Protein AF-A0A6V8MLT8-F1 (afdb_monomer_lite)

Sequence (75 aa):
MRTEDIDLAAAIVASTGHQPTLSKTPSRHLQTFTFPDDAPIMAAAARFASGELVISAKHLLSCRSMLYRQMRGAR

Structure (mmCIF, N/CA/C/O backbone):
data_AF-A0A6V8MLT8-F1
#
_entry.id   AF-A0A6V8MLT8-F1
#
loop_
_atom_site.group_PDB
_atom_site.id
_atom_site.type_symbol
_atom_site.label_atom_id
_atom_site.label_alt_id
_atom_site.label_comp_id
_atom_site.label_asym_id
_atom_site.label_entity_id
_atom_site.label_seq_id
_atom_site.pdbx_PDB_ins_code
_atom_site.Cartn_x
_atom_site.Cartn_y
_atom_site.Cartn_z
_atom_site.occupancy
_atom_site.B_iso_or_equiv
_atom_site.auth_seq_id
_atom_site.auth_comp_id
_atom_site.auth_asym_id
_atom_site.auth_atom_id
_atom_site.pdbx_PDB_model_num
ATOM 1 N N . MET A 1 1 ? 4.944 -8.191 -5.727 1.00 90.19 1 MET A N 1
ATOM 2 C CA . MET A 1 1 ? 3.514 -8.040 -6.121 1.00 90.19 1 MET A CA 1
ATOM 3 C C . MET A 1 1 ? 3.328 -6.936 -7.177 1.00 90.19 1 MET A C 1
ATOM 5 O O . MET A 1 1 ? 4.049 -5.947 -7.118 1.00 90.19 1 MET A O 1
ATOM 9 N N . ARG A 1 2 ? 2.373 -7.051 -8.119 1.00 92.56 2 ARG A N 1
ATOM 10 C CA . ARG A 1 2 ? 2.025 -5.987 -9.096 1.00 92.56 2 ARG A CA 1
ATOM 11 C C . ARG A 1 2 ? 0.540 -5.622 -9.023 1.00 92.56 2 ARG A C 1
ATOM 13 O O . ARG A 1 2 ? -0.278 -6.517 -8.851 1.00 92.56 2 ARG A O 1
ATOM 20 N N . THR A 1 3 ? 0.201 -4.341 -9.175 1.00 92.81 3 THR A N 1
ATOM 21 C CA . THR A 1 3 ? -1.192 -3.864 -9.237 1.00 92.81 3 THR A CA 1
ATOM 22 C C . THR A 1 3 ? -1.325 -2.572 -10.052 1.00 92.81 3 THR A C 1
ATOM 24 O O . THR A 1 3 ? -0.395 -1.768 -10.104 1.00 92.81 3 THR A O 1
ATOM 27 N N . GLU A 1 4 ? -2.485 -2.371 -10.678 1.00 93.06 4 GLU A N 1
ATOM 28 C CA . GLU A 1 4 ? -2.908 -1.108 -11.313 1.00 93.06 4 GLU A CA 1
ATOM 29 C C . GLU A 1 4 ? -3.875 -0.315 -10.401 1.00 93.06 4 GLU A C 1
ATOM 31 O O . GLU A 1 4 ? -4.192 0.841 -10.675 1.00 93.06 4 GLU A O 1
ATOM 36 N N . ASP A 1 5 ? -4.325 -0.922 -9.295 1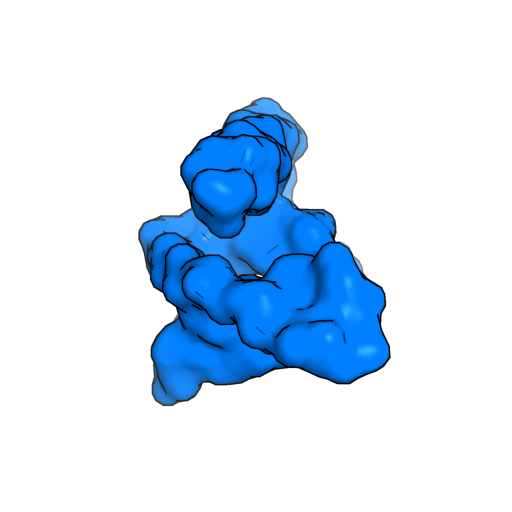.00 93.88 5 ASP A N 1
ATOM 37 C CA . ASP A 1 5 ? -5.232 -0.319 -8.318 1.00 93.88 5 ASP A CA 1
ATOM 38 C C . ASP A 1 5 ? -4.463 0.569 -7.329 1.00 93.88 5 ASP A C 1
ATOM 40 O O . ASP A 1 5 ? -3.628 0.102 -6.541 1.00 93.88 5 ASP A O 1
ATOM 44 N N . ILE A 1 6 ? -4.767 1.867 -7.368 1.00 94.44 6 ILE A N 1
ATOM 45 C CA . ILE A 1 6 ? -4.156 2.869 -6.498 1.00 94.44 6 ILE A CA 1
ATOM 46 C C . ILE A 1 6 ? -4.601 2.757 -5.039 1.00 94.44 6 ILE A C 1
ATOM 48 O O . ILE A 1 6 ? -3.825 3.111 -4.154 1.00 94.44 6 ILE A O 1
ATOM 52 N N . ASP A 1 7 ? -5.813 2.280 -4.764 1.00 96.12 7 ASP A N 1
ATOM 53 C CA . ASP A 1 7 ? -6.323 2.175 -3.400 1.00 96.12 7 ASP A CA 1
ATOM 54 C C . ASP A 1 7 ? -5.635 1.008 -2.682 1.00 96.12 7 ASP A C 1
ATOM 56 O O . ASP A 1 7 ? -5.150 1.178 -1.560 1.00 96.12 7 ASP A O 1
ATOM 60 N N . LEU A 1 8 ? -5.444 -0.118 -3.379 1.00 96.75 8 LEU A N 1
ATOM 61 C CA . LEU A 1 8 ? -4.607 -1.220 -2.902 1.00 96.75 8 LEU A CA 1
ATOM 62 C C . LEU A 1 8 ? -3.148 -0.779 -2.706 1.00 96.75 8 LEU A C 1
ATOM 64 O O . LEU A 1 8 ? -2.549 -1.054 -1.664 1.00 96.75 8 LEU A O 1
ATOM 68 N N . ALA A 1 9 ? -2.565 -0.065 -3.675 1.00 96.75 9 ALA A N 1
ATOM 69 C CA . ALA A 1 9 ? -1.196 0.432 -3.549 1.00 96.75 9 ALA A CA 1
ATOM 70 C C . ALA A 1 9 ? -1.046 1.391 -2.354 1.00 96.75 9 ALA A C 1
ATOM 72 O O . ALA A 1 9 ? -0.102 1.266 -1.574 1.00 96.75 9 ALA A O 1
ATOM 73 N N . ALA A 1 10 ? -1.995 2.310 -2.161 1.00 97.56 10 ALA A N 1
ATOM 74 C CA . ALA A 1 10 ? -2.004 3.229 -1.029 1.00 97.56 10 ALA A CA 1
ATOM 75 C C . ALA A 1 10 ? -2.149 2.490 0.305 1.00 97.56 10 ALA A C 1
ATOM 77 O O . ALA A 1 10 ? -1.476 2.851 1.269 1.00 97.56 10 ALA A O 1
ATOM 78 N N . ALA A 1 11 ? -2.981 1.449 0.362 1.00 97.56 11 ALA A N 1
ATOM 79 C CA . ALA A 1 11 ? -3.159 0.629 1.552 1.00 97.56 11 ALA A CA 1
ATOM 80 C C . ALA A 1 11 ? -1.883 -0.139 1.926 1.00 97.56 11 ALA A C 1
ATOM 82 O O . ALA A 1 11 ? -1.505 -0.163 3.099 1.00 97.56 11 ALA A O 1
ATOM 83 N N . ILE A 1 12 ? -1.169 -0.699 0.945 1.00 97.62 12 ILE A N 1
ATOM 84 C CA . ILE A 1 12 ? 0.128 -1.359 1.163 1.00 97.62 12 ILE A CA 1
ATOM 85 C C . ILE A 1 12 ? 1.158 -0.352 1.676 1.00 97.62 12 ILE A C 1
ATOM 87 O O . ILE A 1 12 ? 1.808 -0.610 2.689 1.00 97.62 12 ILE A O 1
ATOM 91 N N . VAL A 1 13 ? 1.274 0.817 1.041 1.00 97.50 13 VAL A N 1
ATOM 92 C CA . VAL A 1 13 ? 2.203 1.871 1.483 1.00 97.50 13 VAL A CA 1
ATOM 93 C C . VAL A 1 13 ? 1.875 2.319 2.908 1.00 97.50 13 VAL A C 1
ATOM 95 O O . VAL A 1 13 ? 2.765 2.401 3.750 1.00 97.50 13 VAL A O 1
ATOM 98 N N . ALA A 1 14 ? 0.600 2.572 3.205 1.00 97.31 14 ALA A N 1
ATOM 99 C CA . ALA A 1 14 ? 0.173 3.084 4.502 1.00 97.31 14 ALA A CA 1
ATOM 100 C C . ALA A 1 14 ? 0.313 2.055 5.638 1.00 97.31 14 ALA A C 1
ATOM 102 O O . ALA A 1 14 ? 0.505 2.446 6.788 1.00 97.31 14 ALA A O 1
ATOM 103 N N . SER A 1 15 ? 0.203 0.758 5.341 1.00 96.94 15 SER A N 1
ATOM 104 C CA . SER A 1 15 ? 0.311 -0.311 6.347 1.00 96.94 15 SER A CA 1
ATOM 105 C C . SER A 1 15 ? 1.729 -0.842 6.531 1.00 96.94 15 SER A C 1
ATOM 107 O O . SER A 1 15 ? 2.071 -1.271 7.629 1.00 96.94 15 SER A O 1
ATOM 109 N N . THR A 1 16 ? 2.554 -0.819 5.483 1.00 96.38 16 THR A N 1
ATOM 110 C CA . THR A 1 16 ? 3.876 -1.465 5.493 1.00 96.38 16 THR A CA 1
ATOM 111 C C . THR A 1 16 ? 5.040 -0.491 5.336 1.00 96.38 16 THR A C 1
ATOM 113 O O . THR A 1 16 ? 6.183 -0.890 5.530 1.00 96.38 16 THR A O 1
ATOM 116 N N . GLY A 1 17 ? 4.789 0.753 4.919 1.00 95.75 17 GLY A N 1
ATOM 117 C CA . GLY A 1 17 ? 5.822 1.737 4.582 1.00 95.75 17 GLY A CA 1
ATOM 118 C C . GLY A 1 17 ? 6.571 1.471 3.269 1.00 95.75 17 GLY A C 1
ATOM 119 O O . GLY A 1 17 ? 7.329 2.334 2.823 1.00 95.75 17 GLY A O 1
ATOM 120 N N . HIS A 1 18 ? 6.356 0.320 2.620 1.00 96.31 18 HIS A N 1
ATOM 121 C CA . HIS A 1 18 ? 7.069 -0.053 1.400 1.00 96.31 18 HIS A CA 1
ATOM 122 C C . HIS A 1 18 ? 6.589 0.792 0.226 1.00 96.31 18 HIS A C 1
ATOM 124 O O . HIS A 1 18 ? 5.391 0.883 -0.034 1.00 96.31 18 HIS A O 1
ATOM 130 N N . GLN A 1 19 ? 7.529 1.396 -0.496 1.00 95.12 19 GLN A N 1
ATOM 131 C CA . GLN A 1 19 ? 7.225 2.222 -1.659 1.00 95.12 19 GLN A CA 1
ATOM 132 C C . GLN A 1 19 ? 7.206 1.367 -2.931 1.00 95.12 19 GLN A C 1
ATOM 134 O O . GLN A 1 19 ? 8.139 0.589 -3.148 1.00 95.12 19 GLN A O 1
ATOM 139 N N . PRO A 1 20 ? 6.183 1.500 -3.793 1.00 95.44 20 PRO A N 1
ATOM 140 C CA . PRO A 1 20 ? 6.186 0.832 -5.079 1.00 95.44 20 PRO A CA 1
ATOM 141 C C . PRO A 1 20 ? 7.149 1.517 -6.044 1.00 95.44 20 PRO A C 1
ATOM 143 O O . PRO A 1 20 ? 7.331 2.735 -6.035 1.00 95.44 20 PRO A O 1
ATOM 146 N N . THR A 1 21 ? 7.680 0.729 -6.967 1.00 94.25 21 THR A N 1
ATOM 147 C CA . THR A 1 21 ? 8.227 1.256 -8.216 1.00 94.25 21 THR A CA 1
ATOM 148 C C . THR A 1 21 ? 7.092 1.457 -9.217 1.00 94.25 21 THR A C 1
ATOM 150 O O . THR A 1 21 ? 6.177 0.636 -9.317 1.00 94.25 21 THR A O 1
ATOM 153 N N . LEU A 1 22 ? 7.136 2.567 -9.950 1.00 91.25 22 LEU A N 1
ATOM 154 C CA . LEU A 1 22 ? 6.172 2.884 -10.998 1.00 91.25 22 LEU A CA 1
ATOM 155 C C . LEU A 1 22 ? 6.749 2.505 -12.353 1.00 91.25 22 LEU A C 1
ATOM 157 O O . LEU A 1 22 ? 7.855 2.909 -12.706 1.00 91.25 22 LEU A O 1
ATOM 161 N N . SER A 1 23 ? 5.974 1.761 -13.131 1.00 87.75 23 SER A N 1
ATOM 162 C CA . SER A 1 23 ? 6.313 1.439 -14.515 1.00 87.75 23 SER A CA 1
ATOM 163 C C . SER A 1 23 ? 5.136 1.760 -15.428 1.00 87.75 23 SER A C 1
ATOM 165 O O . SER A 1 23 ? 3.976 1.545 -15.070 1.00 87.75 23 SER A O 1
ATOM 167 N N . LYS A 1 24 ? 5.424 2.309 -16.611 1.00 79.31 24 LYS A N 1
ATOM 168 C CA . LYS A 1 24 ? 4.424 2.459 -17.671 1.00 79.31 24 LYS A CA 1
ATOM 169 C C . LYS A 1 24 ? 4.321 1.131 -18.405 1.00 79.31 24 LYS A C 1
ATOM 171 O O . LYS A 1 24 ? 5.321 0.656 -18.938 1.00 79.31 24 LYS A O 1
ATOM 176 N N . THR A 1 25 ? 3.121 0.569 -18.482 1.00 70.19 25 THR A N 1
ATOM 177 C CA . THR A 1 25 ? 2.868 -0.566 -19.372 1.00 70.19 25 THR A CA 1
ATOM 178 C C . THR A 1 25 ? 2.632 -0.008 -20.781 1.00 70.19 25 THR A C 1
ATOM 180 O O . THR A 1 25 ? 1.620 0.673 -20.985 1.00 70.19 25 THR A O 1
ATOM 183 N N . PRO A 1 26 ? 3.529 -0.252 -21.761 1.00 62.94 26 PRO A N 1
ATOM 184 C CA . PRO A 1 26 ? 3.494 0.419 -23.068 1.00 62.94 26 PRO A CA 1
ATOM 185 C C . PRO A 1 26 ? 2.183 0.218 -23.833 1.00 62.94 26 PRO A C 1
ATOM 187 O O . PRO A 1 26 ? 1.775 1.076 -24.604 1.00 62.94 26 PRO A O 1
ATOM 190 N N . SER A 1 27 ? 1.507 -0.906 -23.594 1.00 68.12 27 SER A N 1
ATOM 191 C CA . SER A 1 27 ? 0.295 -1.312 -24.302 1.00 68.12 27 SER A CA 1
ATOM 192 C C . SER A 1 27 ? -1.015 -0.814 -23.685 1.00 68.12 27 SER A C 1
ATOM 194 O O . SER A 1 27 ? -2.056 -0.979 -24.314 1.00 68.12 27 SER A O 1
ATOM 196 N N . ARG A 1 28 ? -1.011 -0.246 -22.468 1.00 62.09 28 ARG A N 1
ATOM 197 C CA . ARG A 1 28 ? -2.260 0.046 -21.732 1.00 62.09 28 ARG A CA 1
ATOM 198 C C . ARG A 1 28 ? -2.453 1.487 -21.274 1.00 62.09 28 ARG A C 1
ATOM 200 O O . ARG A 1 28 ? -3.507 1.782 -20.731 1.00 62.09 28 ARG A O 1
ATOM 207 N N . HIS A 1 29 ? -1.478 2.382 -21.446 1.00 65.19 29 HIS A N 1
ATOM 208 C CA . HIS A 1 29 ? -1.488 3.746 -20.872 1.00 65.19 29 HIS A CA 1
ATOM 209 C C . HIS A 1 29 ? -1.724 3.821 -19.345 1.00 65.19 29 HIS A C 1
ATOM 211 O O . HIS A 1 29 ? -1.780 4.914 -18.782 1.00 65.19 29 HIS A O 1
ATOM 217 N N . LEU A 1 30 ? -1.812 2.677 -18.664 1.00 75.81 30 LEU A N 1
ATOM 218 C CA . LEU A 1 30 ? -1.978 2.554 -17.226 1.00 75.81 30 LEU A CA 1
ATOM 219 C C . LEU A 1 30 ? -0.606 2.373 -16.579 1.00 75.81 30 LEU A C 1
ATOM 221 O O . LEU A 1 30 ? 0.288 1.711 -17.120 1.00 75.81 30 LEU A O 1
ATOM 225 N N . GLN A 1 31 ? -0.434 3.005 -15.422 1.00 86.25 31 GLN A N 1
ATOM 226 C CA . GLN A 1 31 ? 0.763 2.824 -14.614 1.00 86.25 31 GLN A CA 1
ATOM 227 C C . GLN A 1 31 ? 0.580 1.617 -13.712 1.00 86.25 31 GLN A C 1
ATOM 229 O O . GLN A 1 31 ? -0.475 1.437 -13.112 1.00 86.25 31 GLN A O 1
ATOM 234 N N . THR A 1 32 ? 1.628 0.811 -13.618 1.00 91.56 32 THR A N 1
ATOM 235 C CA . THR A 1 32 ? 1.665 -0.363 -12.753 1.00 91.56 32 THR A CA 1
ATOM 236 C C . THR A 1 32 ? 2.547 -0.065 -11.552 1.00 91.56 32 THR A C 1
ATOM 238 O O . THR A 1 32 ? 3.714 0.311 -11.711 1.00 91.56 32 THR A O 1
ATOM 241 N N . PHE A 1 33 ? 2.000 -0.277 -10.358 1.00 94.25 33 PHE A N 1
ATOM 242 C CA . PHE A 1 33 ? 2.734 -0.284 -9.101 1.00 94.25 33 PHE A CA 1
ATOM 243 C C . PHE A 1 33 ? 3.358 -1.665 -8.903 1.00 94.25 33 PHE A C 1
ATOM 245 O O . PHE A 1 33 ? 2.654 -2.678 -8.866 1.00 94.25 33 PHE A O 1
ATOM 252 N N . THR A 1 34 ? 4.681 -1.714 -8.771 1.00 95.50 34 THR A N 1
ATOM 253 C CA . THR A 1 34 ? 5.418 -2.946 -8.482 1.00 95.50 34 THR A CA 1
ATOM 254 C C . THR A 1 34 ? 6.053 -2.858 -7.104 1.00 95.50 34 THR A C 1
ATOM 256 O O . THR A 1 34 ? 6.890 -1.997 -6.839 1.00 95.50 34 THR A O 1
ATOM 259 N N . PHE A 1 35 ? 5.659 -3.783 -6.243 1.00 96.25 35 PHE A N 1
ATOM 260 C CA . PHE A 1 35 ? 6.204 -3.984 -4.910 1.00 96.25 35 PHE A CA 1
ATOM 261 C C . PHE A 1 35 ? 7.133 -5.206 -4.894 1.00 96.25 35 PHE A C 1
ATOM 263 O O . PHE A 1 35 ? 6.889 -6.145 -5.671 1.00 96.25 35 PHE A O 1
ATOM 270 N N . PRO A 1 36 ? 8.144 -5.239 -4.006 1.00 94.81 36 PRO A N 1
ATOM 271 C CA . PRO A 1 36 ? 8.940 -6.441 -3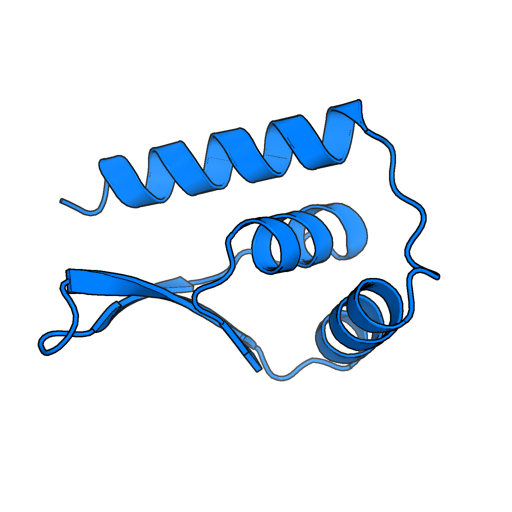.781 1.00 94.81 36 PRO A CA 1
ATOM 272 C C . PRO A 1 36 ? 8.061 -7.612 -3.321 1.00 94.81 36 PRO A C 1
ATOM 274 O O . PRO A 1 36 ? 6.884 -7.448 -2.975 1.00 94.81 36 PRO A O 1
ATOM 277 N N . ASP A 1 37 ? 8.606 -8.819 -3.421 1.00 91.69 37 ASP A N 1
ATOM 278 C CA . ASP A 1 37 ? 7.911 -10.038 -3.016 1.00 91.69 37 ASP A CA 1
ATOM 279 C C . ASP A 1 37 ? 8.163 -10.329 -1.534 1.00 91.69 37 ASP A C 1
ATOM 281 O O . ASP A 1 37 ? 8.889 -11.250 -1.174 1.00 91.69 37 ASP A O 1
ATOM 285 N N . ASP A 1 38 ? 7.586 -9.480 -0.680 1.00 95.69 38 ASP A N 1
ATOM 286 C CA . ASP A 1 38 ? 7.796 -9.526 0.765 1.00 95.69 38 ASP A CA 1
ATOM 287 C C . ASP A 1 38 ? 6.518 -9.964 1.496 1.00 95.69 38 ASP A C 1
ATOM 289 O O . ASP A 1 38 ? 5.409 -9.499 1.205 1.00 95.69 38 ASP A O 1
ATOM 293 N N . ALA A 1 39 ? 6.669 -10.818 2.514 1.00 96.38 39 ALA A N 1
ATOM 294 C CA . ALA A 1 39 ? 5.547 -11.335 3.304 1.00 96.38 39 ALA A CA 1
ATOM 295 C C . ALA A 1 39 ? 4.631 -10.236 3.899 1.00 96.38 39 ALA A C 1
ATOM 297 O O . ALA A 1 39 ? 3.410 -10.394 3.825 1.00 96.38 39 ALA A O 1
ATOM 298 N N . PRO A 1 40 ? 5.146 -9.100 4.423 1.00 96.38 40 PRO A N 1
ATOM 299 C CA . PRO A 1 40 ? 4.301 -8.004 4.904 1.00 96.38 40 PRO A CA 1
ATOM 300 C C . PRO A 1 40 ? 3.415 -7.386 3.816 1.00 96.38 40 PRO A C 1
ATOM 302 O O . PRO A 1 40 ? 2.280 -7.003 4.091 1.00 96.38 40 PRO A O 1
ATOM 305 N N . ILE A 1 41 ? 3.909 -7.312 2.578 1.00 97.31 41 ILE A N 1
ATOM 306 C CA . ILE A 1 41 ? 3.183 -6.739 1.438 1.00 97.31 41 ILE A CA 1
ATOM 307 C C . ILE A 1 41 ? 2.044 -7.665 1.030 1.00 97.31 41 ILE A C 1
ATOM 309 O O . ILE A 1 41 ? 0.910 -7.216 0.863 1.00 97.31 41 ILE A O 1
ATOM 313 N N . MET A 1 42 ? 2.329 -8.964 0.935 1.00 97.00 42 MET A N 1
ATOM 314 C CA . MET A 1 42 ? 1.318 -9.974 0.625 1.00 97.00 42 MET A CA 1
ATOM 315 C C . MET A 1 42 ? 0.247 -10.050 1.719 1.00 97.00 42 MET A C 1
ATOM 317 O O . MET A 1 42 ? -0.943 -10.101 1.410 1.00 97.00 42 MET A O 1
ATOM 321 N N . ALA A 1 43 ? 0.644 -9.971 2.993 1.00 97.19 43 ALA A N 1
ATOM 322 C CA . ALA A 1 43 ? -0.289 -9.929 4.117 1.00 97.19 43 ALA A CA 1
ATOM 323 C C . ALA A 1 43 ? -1.174 -8.671 4.090 1.00 97.19 43 ALA A C 1
ATOM 325 O O . ALA A 1 43 ? -2.383 -8.766 4.304 1.00 97.19 43 ALA A O 1
ATOM 326 N N . ALA A 1 44 ? -0.606 -7.498 3.794 1.00 96.94 44 ALA A N 1
ATOM 327 C CA . ALA A 1 44 ? -1.376 -6.264 3.647 1.00 96.94 44 ALA A CA 1
ATOM 328 C C . ALA A 1 44 ? -2.378 -6.354 2.487 1.00 96.94 44 ALA A C 1
ATOM 330 O O . ALA A 1 44 ? -3.545 -6.007 2.660 1.00 96.94 44 ALA A O 1
ATOM 331 N N . ALA A 1 45 ? -1.955 -6.872 1.332 1.00 96.88 45 ALA A N 1
ATOM 332 C CA . ALA A 1 45 ? -2.825 -7.048 0.175 1.00 96.88 45 ALA A CA 1
ATOM 333 C C . ALA A 1 45 ? -3.984 -8.015 0.459 1.00 96.88 45 ALA A C 1
ATOM 335 O O . ALA A 1 45 ? -5.133 -7.711 0.139 1.00 96.88 45 ALA A O 1
ATOM 336 N N . ALA A 1 46 ? -3.702 -9.143 1.118 1.00 97.44 46 ALA A N 1
ATOM 337 C CA . ALA A 1 46 ? -4.721 -10.109 1.514 1.00 97.44 46 ALA A CA 1
ATOM 338 C C . ALA A 1 46 ? -5.743 -9.493 2.482 1.00 97.44 46 ALA A C 1
ATOM 340 O O . ALA A 1 46 ? -6.945 -9.604 2.254 1.00 97.44 46 ALA A O 1
ATOM 341 N N . ARG A 1 47 ? -5.276 -8.775 3.513 1.00 97.62 47 ARG A N 1
ATOM 342 C CA . ARG A 1 47 ? -6.152 -8.093 4.480 1.00 97.62 47 ARG A CA 1
ATOM 343 C C . ARG A 1 47 ? -6.981 -6.978 3.848 1.00 97.62 47 ARG A C 1
ATOM 345 O O . ARG A 1 47 ? -8.096 -6.719 4.287 1.00 97.62 47 ARG A O 1
ATOM 352 N N . PHE A 1 48 ? -6.440 -6.284 2.847 1.00 96.56 48 PHE A N 1
ATOM 353 C CA . PHE A 1 48 ? -7.197 -5.286 2.093 1.00 96.56 48 PHE A CA 1
ATOM 354 C C . PHE A 1 48 ? -8.334 -5.952 1.315 1.00 96.56 48 PHE A C 1
ATOM 356 O O . PHE A 1 48 ? -9.476 -5.516 1.412 1.00 96.56 48 PHE A O 1
ATOM 363 N N . ALA A 1 49 ? -8.033 -7.043 0.605 1.00 95.94 49 ALA A N 1
ATOM 364 C CA . ALA A 1 49 ? -9.020 -7.791 -0.167 1.00 95.94 49 ALA A CA 1
ATOM 365 C C . ALA A 1 49 ? -10.107 -8.437 0.713 1.00 95.94 49 ALA A C 1
ATOM 367 O O . ALA A 1 49 ? -11.256 -8.519 0.286 1.00 95.94 49 ALA A O 1
ATOM 368 N N . SER A 1 50 ? -9.768 -8.864 1.936 1.00 97.12 50 SER A N 1
ATOM 369 C CA . SER A 1 50 ? -10.733 -9.410 2.903 1.00 97.12 50 SER A CA 1
ATOM 370 C C . SER A 1 50 ? -11.528 -8.341 3.664 1.00 97.12 50 SER A C 1
ATOM 372 O O . SER A 1 50 ? -12.501 -8.675 4.334 1.00 97.12 50 SER A O 1
ATOM 374 N N . GLY A 1 51 ? -11.137 -7.064 3.583 1.00 95.75 51 GLY A N 1
ATOM 375 C CA . GLY A 1 51 ? -11.742 -5.975 4.360 1.00 95.75 51 GLY A CA 1
ATOM 376 C C . GLY A 1 51 ? -11.280 -5.895 5.823 1.00 95.75 51 GLY A C 1
ATOM 377 O O . GLY A 1 51 ? -11.805 -5.094 6.591 1.00 95.75 51 GLY A O 1
ATOM 378 N N . GLU A 1 52 ? -10.280 -6.681 6.224 1.00 96.75 52 GLU A N 1
ATOM 379 C CA . GLU A 1 52 ? -9.739 -6.736 7.595 1.00 96.75 52 GLU A CA 1
ATOM 380 C C . GLU A 1 52 ? -8.590 -5.740 7.842 1.00 96.75 52 GLU A C 1
ATOM 382 O O . GLU A 1 52 ? -8.002 -5.666 8.934 1.00 96.75 52 GLU A O 1
ATOM 387 N N . LEU A 1 53 ? -8.192 -4.998 6.808 1.00 95.00 53 LEU A N 1
ATOM 388 C CA . LEU A 1 53 ? -7.128 -4.012 6.908 1.00 95.00 53 LEU A CA 1
ATOM 389 C C . LEU A 1 53 ? -7.656 -2.699 7.495 1.00 95.00 53 LEU A C 1
ATOM 391 O O . LEU A 1 53 ? -8.277 -1.890 6.812 1.00 95.00 53 LEU A O 1
ATOM 395 N N . VAL A 1 54 ? -7.354 -2.468 8.772 1.00 94.94 54 VAL A N 1
ATOM 396 C CA . VAL A 1 54 ? -7.707 -1.234 9.482 1.00 94.94 54 VAL A CA 1
ATOM 397 C C . VAL A 1 54 ? -6.529 -0.265 9.448 1.00 94.94 54 VAL A C 1
ATOM 399 O O . VAL A 1 54 ? -5.450 -0.566 9.956 1.00 94.94 54 VAL A O 1
ATOM 402 N N . ILE A 1 55 ? -6.734 0.912 8.853 1.00 94.62 55 ILE A N 1
ATOM 403 C CA . ILE A 1 55 ? -5.723 1.970 8.716 1.00 94.62 55 ILE A CA 1
ATOM 404 C C . ILE A 1 55 ? -6.372 3.320 9.029 1.00 94.62 55 ILE A C 1
ATOM 406 O O . ILE A 1 55 ? -7.545 3.548 8.738 1.00 94.62 55 ILE A O 1
ATOM 410 N N . SER A 1 56 ? -5.597 4.252 9.590 1.00 95.75 56 SER A N 1
ATOM 411 C CA . SER A 1 56 ? -6.020 5.649 9.725 1.00 95.75 56 SER A CA 1
ATOM 412 C C . SER A 1 56 ? -6.410 6.244 8.368 1.00 95.75 56 SER A C 1
ATOM 414 O O . SER A 1 56 ? -5.584 6.328 7.456 1.00 95.75 56 SER A O 1
ATOM 416 N N . ALA A 1 57 ? -7.645 6.742 8.261 1.00 94.19 57 ALA A N 1
ATOM 417 C CA . ALA A 1 57 ? -8.154 7.357 7.036 1.00 94.19 57 ALA A CA 1
ATOM 418 C C . ALA A 1 57 ? -7.269 8.520 6.553 1.00 94.19 57 ALA A C 1
ATOM 420 O O . ALA A 1 57 ? -6.982 8.634 5.363 1.00 94.19 57 ALA A O 1
ATOM 421 N N . LYS A 1 58 ? -6.763 9.353 7.477 1.00 97.06 58 LYS A N 1
ATOM 422 C CA . LYS A 1 58 ? -5.849 10.458 7.138 1.00 97.06 58 LYS A CA 1
ATOM 423 C C . LYS A 1 58 ? -4.539 9.949 6.536 1.00 97.06 58 LYS A C 1
ATOM 425 O O . LYS A 1 58 ? -4.038 10.539 5.582 1.00 97.06 58 LYS A O 1
ATOM 430 N N . HIS A 1 59 ? -3.999 8.858 7.078 1.00 96.12 59 HIS A N 1
ATOM 431 C CA . HIS A 1 59 ? -2.760 8.273 6.576 1.00 96.12 59 HIS A CA 1
ATOM 432 C C . HIS A 1 59 ? -2.961 7.684 5.176 1.00 96.12 59 HIS A C 1
ATOM 434 O O . HIS A 1 59 ? -2.218 8.028 4.259 1.00 96.12 59 HIS A O 1
ATOM 440 N N . LEU A 1 60 ? -4.028 6.902 4.987 1.00 96.50 60 LEU A N 1
ATOM 441 C CA . LEU A 1 60 ? -4.378 6.318 3.692 1.00 96.50 60 LEU A CA 1
ATOM 442 C C . LEU A 1 60 ? -4.558 7.394 2.609 1.00 96.50 60 LEU A C 1
ATOM 444 O O . LEU A 1 60 ? -3.970 7.296 1.532 1.00 96.50 60 LEU A O 1
ATOM 448 N N . LEU A 1 61 ? -5.315 8.456 2.908 1.00 97.06 61 LEU A N 1
ATOM 449 C CA . LEU A 1 61 ? -5.532 9.575 1.985 1.00 97.06 61 LEU A CA 1
ATOM 450 C C . LEU A 1 61 ? -4.227 10.296 1.617 1.00 97.06 61 LEU A C 1
ATOM 452 O O . LEU A 1 6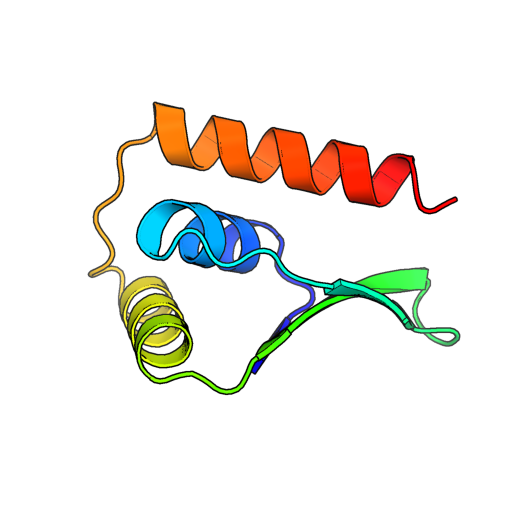1 ? -4.051 10.700 0.463 1.00 97.06 61 LEU A O 1
ATOM 456 N N . SER A 1 62 ? -3.304 10.438 2.571 1.00 97.62 62 SER A N 1
ATOM 457 C CA . SER A 1 62 ? -1.984 11.027 2.333 1.00 97.62 62 SER A CA 1
ATOM 458 C C . SER A 1 62 ? -1.152 10.173 1.370 1.00 97.62 62 SER A C 1
ATOM 460 O O . SER A 1 62 ? -0.683 10.681 0.346 1.00 97.62 62 SER A O 1
ATOM 462 N N . CYS A 1 63 ? -1.042 8.865 1.633 1.00 97.19 63 CYS A N 1
ATOM 463 C CA . CYS A 1 63 ? -0.321 7.923 0.772 1.00 97.19 63 CYS A CA 1
ATOM 464 C C . CYS A 1 63 ? -0.910 7.893 -0.641 1.00 97.19 63 CYS A C 1
ATOM 466 O O . CYS A 1 63 ? -0.181 8.028 -1.622 1.00 97.19 63 CYS A O 1
ATOM 468 N N . ARG A 1 64 ? -2.239 7.829 -0.756 1.00 96.81 64 ARG A N 1
ATOM 469 C CA . ARG A 1 64 ? -2.947 7.886 -2.040 1.00 96.81 64 ARG A CA 1
ATOM 470 C C . ARG A 1 64 ? -2.622 9.162 -2.821 1.00 96.81 64 ARG A C 1
ATOM 472 O O . ARG A 1 64 ? -2.294 9.106 -4.003 1.00 96.81 64 ARG A O 1
ATOM 479 N N . SER A 1 65 ? -2.655 10.319 -2.158 1.00 96.31 65 SER A N 1
ATOM 480 C CA . SER A 1 65 ? -2.339 11.616 -2.778 1.00 96.31 65 SER A CA 1
ATOM 481 C C . SER A 1 65 ? -0.882 11.706 -3.241 1.00 96.31 65 SER A C 1
ATOM 483 O O . SER A 1 65 ? -0.583 12.289 -4.283 1.00 96.31 65 SER A O 1
ATOM 485 N N . MET A 1 66 ? 0.045 11.127 -2.477 1.00 95.81 66 MET A N 1
ATOM 486 C CA . MET A 1 66 ? 1.449 11.006 -2.867 1.00 95.81 66 MET A CA 1
ATOM 487 C C . MET A 1 66 ? 1.610 10.140 -4.124 1.00 95.81 66 MET A C 1
ATOM 489 O O . MET A 1 66 ? 2.248 10.596 -5.072 1.00 95.81 66 MET A O 1
ATOM 493 N N . LEU A 1 67 ? 0.987 8.959 -4.171 1.00 94.38 67 LEU A N 1
ATOM 494 C CA . LEU A 1 67 ? 1.044 8.063 -5.333 1.00 94.38 67 LEU A CA 1
ATOM 495 C C . LEU A 1 67 ? 0.472 8.731 -6.592 1.00 94.38 67 LEU A C 1
ATOM 497 O O . LEU A 1 67 ? 1.105 8.695 -7.644 1.00 94.38 67 LEU A O 1
ATOM 501 N N . TYR A 1 68 ? -0.651 9.451 -6.485 1.00 92.94 68 TYR A N 1
ATOM 502 C CA . TYR A 1 68 ? -1.188 10.236 -7.606 1.00 92.94 68 TYR A CA 1
ATOM 503 C C . TYR A 1 68 ? -0.196 11.274 -8.142 1.00 92.94 68 TYR A C 1
ATOM 505 O O . TYR A 1 68 ? -0.092 11.471 -9.355 1.00 92.94 68 TYR A O 1
ATOM 513 N N . ARG A 1 69 ? 0.534 11.962 -7.255 1.00 92.31 69 ARG A N 1
ATOM 514 C CA . ARG A 1 69 ? 1.554 12.938 -7.667 1.00 92.31 69 ARG A CA 1
ATOM 515 C C . ARG A 1 69 ? 2.715 12.259 -8.381 1.00 92.31 69 ARG A C 1
ATOM 517 O O . ARG A 1 69 ? 3.132 12.755 -9.422 1.00 92.31 69 ARG A O 1
ATOM 524 N N . GLN A 1 70 ? 3.180 11.119 -7.876 1.00 90.06 70 GLN A N 1
ATOM 525 C CA . GLN A 1 70 ? 4.226 10.335 -8.534 1.00 90.06 70 GLN A CA 1
ATOM 526 C C . GLN A 1 70 ? 3.777 9.869 -9.923 1.00 90.06 70 GLN A C 1
ATOM 528 O O . GLN A 1 70 ? 4.521 10.029 -10.887 1.00 90.06 70 GLN A O 1
ATOM 533 N N . MET A 1 71 ? 2.526 9.418 -10.061 1.00 88.12 71 MET A N 1
ATOM 534 C CA . MET A 1 71 ? 1.980 9.046 -11.363 1.00 88.12 71 MET A CA 1
ATOM 535 C C . MET A 1 71 ? 1.960 10.221 -12.345 1.00 88.12 71 MET A C 1
ATOM 537 O O . MET A 1 71 ? 2.307 10.070 -13.515 1.00 88.12 71 MET A O 1
ATOM 541 N N . ARG A 1 72 ? 1.569 11.417 -11.894 1.00 85.12 72 ARG A N 1
ATOM 542 C CA . ARG A 1 72 ? 1.571 12.613 -12.752 1.00 85.12 72 ARG A CA 1
ATOM 543 C C . ARG A 1 72 ? 2.982 13.083 -13.111 1.00 85.12 72 ARG A C 1
ATOM 545 O O . ARG A 1 72 ? 3.168 13.582 -14.216 1.00 85.12 72 ARG A O 1
ATOM 552 N N . GLY A 1 73 ? 3.933 12.942 -12.186 1.00 76.00 73 GLY A N 1
ATOM 553 C CA . GLY A 1 73 ? 5.330 13.350 -12.350 1.00 76.00 73 GLY A CA 1
ATOM 554 C C . GLY A 1 73 ? 6.169 12.390 -13.194 1.00 76.00 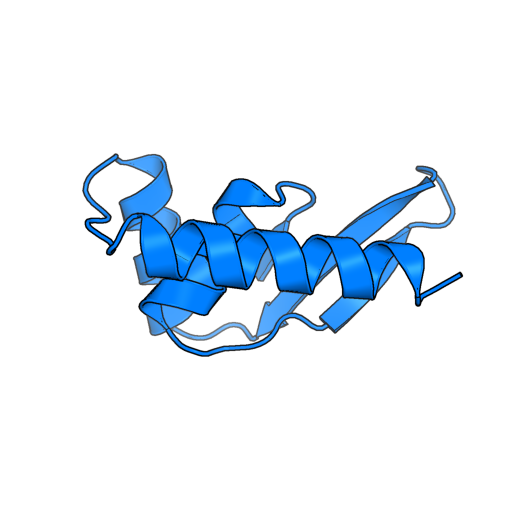73 GLY A C 1
ATOM 555 O O . GLY A 1 73 ? 7.121 12.831 -13.822 1.00 76.00 73 GLY A O 1
ATOM 556 N N . ALA A 1 74 ? 5.793 11.112 -13.288 1.00 60.50 74 ALA A N 1
ATOM 557 C CA . ALA A 1 74 ? 6.447 10.113 -14.141 1.00 60.50 74 ALA A CA 1
ATOM 558 C C . ALA A 1 74 ? 6.141 10.289 -15.651 1.00 60.50 74 ALA A C 1
ATOM 560 O O . ALA A 1 74 ? 6.143 9.312 -16.409 1.00 60.50 74 ALA A O 1
ATOM 561 N N . ARG A 1 75 ? 5.800 11.511 -16.086 1.00 53.28 75 ARG A N 1
ATOM 562 C CA . ARG A 1 75 ? 5.437 11.829 -17.470 1.00 53.28 75 ARG A CA 1
ATOM 563 C C . ARG A 1 75 ? 6.654 11.868 -18.372 1.00 53.28 75 ARG A C 1
ATOM 565 O O . ARG A 1 75 ? 7.572 12.658 -18.094 1.00 53.28 75 ARG A O 1
#

Secondary structure (DSSP, 8-state):
-EES-HHHHHHHHHHH-PPPEEEE-TTTS-EEEE----HHHHHHHHHHHHT-----HHHHHHHHHHHHHHHHH--

pLDDT: mean 91.28, std 10.15, range [53.28, 97.62]

Radius of gyration: 11.99 Å; chains: 1; bounding box: 21×25×34 Å

Organism: NCBI:txid2740184

Foldseek 3Di:
DKDLDLLLQLQLCQQPVWAFDWDQPPPPSTIMTHTDPDPSSVVSSVCVVVVNRDGDPVSSVVSSVVVVVVVVVVD

=== Feature glossary ===
The record interleaves many kinds of information about one protein. Here is each kind framed as the question it answers.

Q: What does the local fold look like, residue by residue?
A: The Foldseek 3Di string encodes local tertiary geometry as a 20-letter alphabet — one character per residue — derived from the relative positions of nearby Cα atoms. Unlike the amino-acid sequence, 3Di is a direct function of the 3D structure, so two proteins with the same fold have similar 3Di strings even at low sequence identity.

Q: Which residues are in helices, strands, or loops?
A: The SS8 string is DSSP's per-residue secondary-structure call. α-helix (H) means an i→i+4 H-bond ladder; β-strand (E) means the residue participates in a β-sheet; 3₁₀ (G) and π (I) are tighter and wider helices; T/S are turns/bends; '-' is loop.

Q: How big and how compact is the whole molecule?
A: Radius of gyration (Rg) is the root-mean-square distance of Cα atoms from their centroid — a single number for overall size and compactness. A globular domain of N residues has Rg ≈ 2.2·N^0.38 Å; an extended or disordered chain has a much larger Rg. The Cα contact count is the number of residue pairs whose Cα atoms are within 8 Å and are more than four positions apart in sequence — a standard proxy for tertiary packing density. The bounding box is the smallest axis-aligned box enclosing all Cα atoms.

Q: Where is each backbone atom in 3D?
A: Structure coordinates are given as an mmCIF _atom_site loop: one row per atom with element, residue name, chain id, sequence number, and x/y/z position in Å. Only the four main-chain atoms per residue are included here; side chains are omitted to keep the record compact.

Q: What is the amino-acid chain?
A: Primary structure: the covalent order of the twenty standard amino acids along the backbone. Two proteins with the same sequence will (almost always) fold to the same structure; two with 30% identity often share a fold but not the details.

Q: What if only a Cα trace is available?
A: Three-state secondary structure (P-SEA) collapses the eight DSSP classes into helix (a), strand (b), and coil (c). P-SEA assigns these from Cα geometry alone — distances and angles — without requiring backbone oxygens, so it works on any Cα trace.

Q: What family and function is it annotated with?
A: Database cross-references. InterPro integrates a dozen domain/family signature databases into unified entries with residue-range hits. GO terms attach function/process/location labels with evidence codes. CATH codes position the fold in a four-level structural taxonomy. Organism is the NCBI-taxonomy species name.

Q: How confident is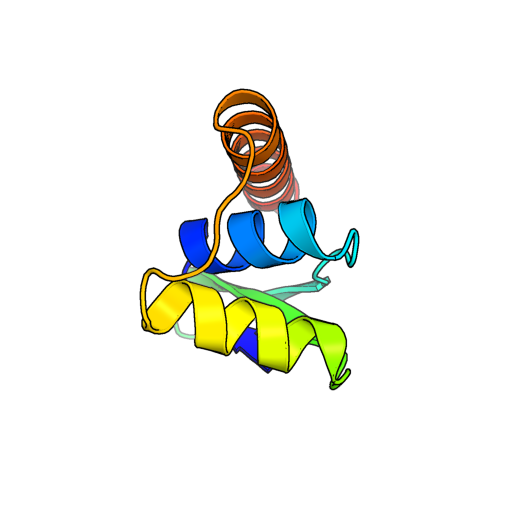 the AlphaFold model at each residue?
A: pLDDT is the predicted lDDT-Cα score: AlphaFold's confidence that the local environment of each residue (all inter-atomic distances within 15 Å) is correctly placed. It is a per-residue number between 0 and 100, with higher meaning more reliable.

Q: How mobile is each atom i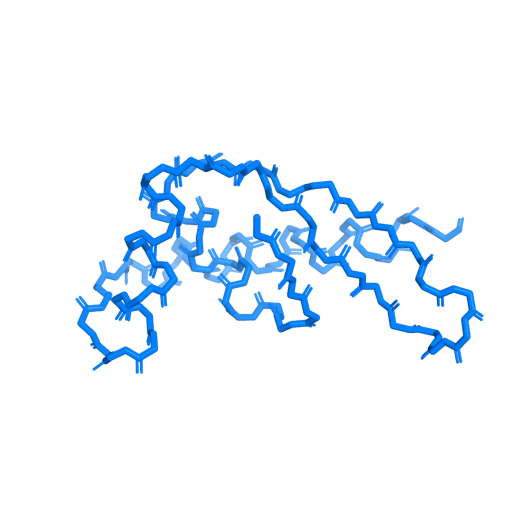n the crystal?
A: B-factor (Debye–Waller factor) reflects atomic displacement in the crystal lattice. It is an experimental observable (units Å²), not a prediction; low values mean the atom is pinned down, high values mean it moves or is heterogeneous across the crystal.

Q: Which residues are buried vs exposed?
A: SASA measures how much of the protein is reachable by solvent. It is computed by rolling a water-sized probe over the atomic surface and summing the exposed area (Å²). Per-residue SASA distinguishes core (buried, low SASA) from surface (exposed, high SASA) residues; total SASA is a whole-molecule size measure.

Q: What do the diagnostic plots show?
A: Plot images: a contact map (which residues are close in 3D, as an N×N binary image), a Ramachandran scatter (backbone torsion angles, revealing secondary-structure composition at a glance), and — for AlphaFold structures — a PAE heatmap (pairwise prediction confidence).

Q: What known structures does this most resemble?
A: The Foldseek neighbor list gives the closest experimentally determined structures in the PDB, ranked by structural alignment. TM-score near 1 means near-identical fold; near 0.3 means only rough topology match. This is how one finds what a novel AlphaFold prediction most resembles in the solved-structure universe.

Q: Are the domains correctly placed relative to each other?
A: Predicted aligned error is AlphaFold's pairwise confidence. Unlike pLDDT (per-residue), PAE is per-residue-pair and captures whether two parts of the structure are correctly placed relative to each other. Units are ångströms of expected positional error.

Q: What do the rendered images show?
A: Structure images are PyMOL renders from six orthogonal camera directions. Cartoon representation draws helices as coils and strands as arrows; sticks shows the backbone as bonds; surface shows the solvent-excluded envelope. Rainbow coloring maps sequence position to hue (blue→red, N→C); chain coloring assigns a distinct color per polypeptide.

Q: What are the backbone torsion angles?
A: φ (phi) and ψ (psi) are the two rotatable backbone dihedrals per residue: φ is the C(i-1)–N–Cα–C torsion, ψ is the N–Cα–C–N(i+1) torsion, both in degrees on (−180°, 180°]. α-helical residues cluster near (−60°, −45°); β-strand residues near (−120°, +130°). A Ramachandran plot is simply a scatter of (φ, ψ) for every residue.